Protein AF-A0A955R6T4-F1 (afdb_monomer_lite)

Sequence (174 aa):
MALLVSETPWEQDGDERRAIARRLKIGVDGVLDHVLVRKSLDARHRKQRWLAVYRVEVRDEAALLARQLNGVRPWTARDAARYTFDVDEPVRRGPPEQPPIVVGMGPAGMFAALWLAESGAEPVVLERGGPVDERVTAVNGWWRRQAPLDPEHNLVFGEGGAGTFSDGKIYTRR

Foldseek 3Di:
DWKKAWFQFDDVVDDPLVSVCVLLVHDSVQWPDKDFQDWDWDPVDPDITIMTIMTTDGPDVPVSVVVVRPRIDDDDPVNCVVRPDPDDQQADDDDQVDQAEQEAQAPVSVVVCVSCVSNVSNYHYHFQAEAPVVLVVQAVCCVVVNDPRDPRRYCAGYHNGVCSPDPNDDDDDD

Radius of gyration: 23.77 Å; chains: 1; bounding box: 53×52×56 Å

pLDDT: mean 92.57, std 6.19, range [51.31, 98.19]

Secondary structure (DSSP, 8-state):
-EEEEEEEEP-TT--HHHHHHHHHTS-GGGEEEEEEEEEEEE-SSSS-EEEEEEEEEES-HHHHHHTT-TTEEE--HHHHHHH----PPP---S-TT-PPEEE--SHHHHHHHHHHHHTT--PEEE-SS--HHHHHHHHHHHHTTSSPPPSSSSSSSSTTGGGTTS----PPP-

Structure (mmCIF, N/CA/C/O backbone):
data_AF-A0A955R6T4-F1
#
_entry.id   AF-A0A955R6T4-F1
#
loop_
_atom_site.group_PDB
_atom_site.id
_atom_site.type_symbol
_atom_site.label_atom_id
_atom_site.label_alt_id
_atom_site.label_comp_id
_atom_site.label_asym_id
_atom_site.label_entity_id
_atom_site.label_seq_id
_atom_site.pdbx_PDB_ins_code
_atom_site.Cartn_x
_atom_site.Cartn_y
_atom_site.Cartn_z
_atom_site.occupancy
_atom_site.B_iso_or_equiv
_atom_site.auth_seq_id
_atom_site.auth_comp_id
_atom_site.auth_asym_id
_atom_site.auth_atom_id
_atom_site.pdbx_PDB_model_num
ATOM 1 N N . MET A 1 1 ? 18.376 -9.576 -19.168 1.00 81.94 1 MET A N 1
ATOM 2 C CA . MET A 1 1 ? 18.588 -8.744 -17.962 1.00 81.94 1 MET A CA 1
ATOM 3 C C . MET A 1 1 ? 17.618 -7.569 -17.994 1.00 81.94 1 MET A C 1
ATOM 5 O O . MET A 1 1 ? 17.321 -7.044 -19.058 1.00 81.94 1 MET A O 1
ATOM 9 N N . ALA A 1 2 ? 17.092 -7.149 -16.844 1.00 94.19 2 ALA A N 1
ATOM 10 C CA . ALA A 1 2 ? 16.222 -5.974 -16.800 1.00 94.19 2 ALA A CA 1
ATOM 11 C C . ALA A 1 2 ? 17.041 -4.672 -16.762 1.00 94.19 2 ALA A C 1
ATOM 13 O O . ALA A 1 2 ? 18.153 -4.623 -16.228 1.00 94.19 2 ALA A O 1
ATOM 14 N N . LEU A 1 3 ? 16.465 -3.599 -17.294 1.00 96.94 3 LEU A N 1
ATOM 15 C CA . LEU A 1 3 ? 16.985 -2.239 -17.231 1.00 96.94 3 LEU A CA 1
ATOM 16 C C . LEU A 1 3 ? 16.115 -1.393 -16.301 1.00 96.94 3 LEU A C 1
ATOM 18 O O . LEU A 1 3 ? 14.894 -1.539 -16.272 1.00 96.94 3 LEU A O 1
ATOM 22 N N . LEU A 1 4 ? 16.735 -0.465 -15.580 1.00 97.19 4 LEU A N 1
ATOM 23 C CA . LEU A 1 4 ? 16.027 0.654 -14.976 1.00 97.19 4 LEU A CA 1
ATOM 24 C C . LEU A 1 4 ? 15.960 1.787 -16.000 1.00 97.19 4 LEU A C 1
ATOM 26 O O . LEU A 1 4 ? 16.999 2.249 -16.476 1.00 97.19 4 LEU A O 1
ATOM 30 N N . VAL A 1 5 ? 14.747 2.240 -16.311 1.00 97.06 5 VAL A N 1
ATOM 31 C CA . VAL A 1 5 ? 14.481 3.324 -17.266 1.00 97.06 5 VAL A CA 1
ATOM 32 C C . VAL A 1 5 ? 13.761 4.451 -16.536 1.00 97.06 5 VAL A C 1
ATOM 34 O O . VAL A 1 5 ? 12.580 4.339 -16.209 1.00 97.06 5 VAL A O 1
ATOM 37 N N . SER A 1 6 ? 14.474 5.538 -16.249 1.00 95.19 6 SER A N 1
ATOM 38 C CA . SER A 1 6 ? 13.940 6.719 -15.569 1.00 95.19 6 SER A CA 1
ATOM 39 C C . SER A 1 6 ? 13.604 7.857 -16.536 1.00 95.19 6 SER A C 1
ATOM 41 O O . SER A 1 6 ? 13.875 7.803 -17.737 1.00 95.19 6 SER A O 1
ATOM 43 N N . GLU A 1 7 ? 12.986 8.910 -15.990 1.00 90.62 7 GLU A N 1
ATOM 44 C CA . GLU A 1 7 ? 12.604 10.122 -16.727 1.00 90.62 7 GLU A CA 1
ATOM 45 C C . GLU A 1 7 ? 11.681 9.845 -17.923 1.00 90.62 7 GLU A C 1
ATOM 47 O O . GLU A 1 7 ? 11.664 10.598 -18.901 1.00 90.62 7 GLU A O 1
ATOM 52 N N . THR A 1 8 ? 10.908 8.762 -17.862 1.00 93.94 8 THR A N 1
ATOM 53 C CA . THR A 1 8 ? 9.890 8.479 -18.871 1.00 93.94 8 THR A CA 1
ATOM 54 C C . THR A 1 8 ? 8.685 9.368 -18.571 1.00 93.94 8 THR A C 1
ATOM 56 O O . THR A 1 8 ? 8.203 9.337 -17.439 1.00 93.94 8 THR A O 1
ATOM 59 N N . PRO A 1 9 ? 8.198 10.192 -19.515 1.00 92.12 9 PRO A N 1
ATOM 60 C CA . PRO A 1 9 ? 6.976 10.958 -19.300 1.00 92.12 9 PRO A CA 1
ATOM 61 C C . PRO A 1 9 ? 5.818 10.026 -18.941 1.00 92.12 9 PRO A C 1
ATOM 63 O O . PRO A 1 9 ? 5.598 9.027 -19.625 1.00 92.12 9 PRO A O 1
ATOM 66 N N . TRP A 1 10 ? 5.111 10.347 -17.861 1.00 92.50 10 TRP A N 1
ATOM 67 C CA . TRP A 1 10 ? 3.902 9.638 -17.463 1.00 92.50 10 TRP A CA 1
ATOM 68 C C . TRP A 1 10 ? 2.679 10.366 -18.015 1.00 92.50 10 TRP A C 1
ATOM 70 O O . TRP A 1 10 ? 2.494 11.559 -17.759 1.00 92.50 10 TRP A O 1
ATOM 80 N N . GLU A 1 11 ? 1.840 9.633 -18.736 1.00 85.69 11 GLU A N 1
ATOM 81 C CA . GLU A 1 11 ? 0.552 10.088 -19.252 1.00 85.69 11 GLU A CA 1
ATOM 82 C C . GLU A 1 11 ? -0.529 9.226 -18.599 1.00 85.69 11 GLU A C 1
ATOM 84 O O . GLU A 1 11 ? -0.419 8.002 -18.576 1.00 85.69 11 GLU A O 1
ATOM 89 N N . GLN A 1 12 ? -1.542 9.862 -18.008 1.00 78.38 12 GLN A N 1
ATOM 90 C CA . GLN A 1 12 ? -2.675 9.136 -17.441 1.00 78.38 12 GLN A CA 1
ATOM 91 C C . GLN A 1 12 ? -3.414 8.414 -18.573 1.00 78.38 12 GLN A C 1
ATOM 93 O O . GLN A 1 12 ? -3.674 9.025 -19.607 1.00 78.38 12 GLN A O 1
ATOM 98 N N . ASP A 1 13 ? -3.674 7.118 -18.387 1.00 80.38 13 ASP A N 1
ATOM 99 C CA . ASP A 1 13 ? -4.295 6.221 -19.375 1.00 80.38 13 ASP A CA 1
ATOM 100 C C . ASP A 1 13 ? -3.507 6.083 -20.696 1.00 80.38 13 ASP A C 1
ATOM 102 O O . ASP A 1 13 ? -4.040 5.672 -21.728 1.00 80.38 13 ASP A O 1
ATOM 106 N N . GLY A 1 14 ? -2.216 6.433 -20.672 1.00 81.44 14 GLY A N 1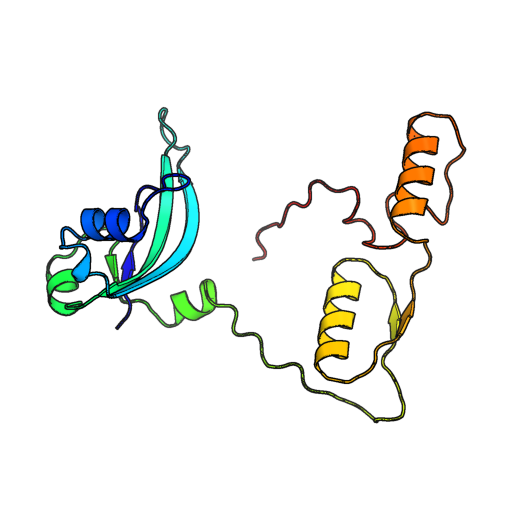
ATOM 107 C CA . GLY A 1 14 ? -1.315 6.317 -21.812 1.00 81.44 14 GLY A CA 1
ATOM 108 C C . GLY A 1 14 ? -0.752 4.906 -22.007 1.00 81.44 14 GLY A C 1
ATOM 109 O O . GLY A 1 14 ? -0.651 4.107 -21.082 1.00 81.44 14 GLY A O 1
ATOM 110 N N . ASP A 1 15 ? -0.311 4.619 -23.231 1.00 92.31 15 ASP A N 1
ATOM 111 C CA . ASP A 1 15 ? 0.412 3.389 -23.577 1.00 92.31 15 ASP A CA 1
ATOM 112 C C . ASP A 1 15 ? 1.852 3.452 -23.023 1.00 92.31 15 ASP A C 1
ATOM 114 O O . ASP A 1 15 ? 2.761 4.026 -23.643 1.00 92.31 15 ASP A O 1
ATOM 118 N N . GLU A 1 16 ? 2.048 2.885 -21.828 1.00 94.31 16 GLU A N 1
ATOM 119 C CA . GLU A 1 16 ? 3.332 2.841 -21.116 1.00 94.31 16 GLU A CA 1
ATOM 120 C C . GLU A 1 16 ? 4.433 2.192 -21.961 1.00 94.31 16 GLU A C 1
ATOM 122 O O . GLU A 1 16 ? 5.535 2.740 -22.086 1.00 94.31 16 GLU A O 1
ATOM 127 N N . ARG A 1 17 ? 4.122 1.070 -22.623 1.00 95.44 17 ARG A N 1
ATOM 128 C CA . ARG A 1 17 ? 5.067 0.342 -23.479 1.00 95.44 17 ARG A CA 1
ATOM 129 C C . ARG A 1 17 ? 5.572 1.235 -24.609 1.00 95.44 17 ARG A C 1
ATOM 131 O O . ARG A 1 17 ? 6.775 1.279 -24.881 1.00 95.44 17 ARG A O 1
ATOM 138 N N . ARG A 1 18 ? 4.687 2.016 -25.232 1.00 95.62 18 ARG A N 1
ATOM 139 C CA . ARG A 1 18 ? 5.064 2.990 -26.269 1.00 95.62 18 ARG A CA 1
ATOM 140 C C . ARG A 1 18 ? 5.857 4.168 -25.709 1.00 95.62 18 ARG A C 1
ATOM 142 O O . ARG A 1 18 ? 6.799 4.621 -26.364 1.00 95.62 18 ARG A O 1
ATOM 149 N N . ALA A 1 19 ? 5.527 4.666 -24.518 1.00 95.56 19 ALA A N 1
ATOM 150 C CA . ALA A 1 19 ? 6.303 5.720 -23.861 1.00 95.56 19 ALA A CA 1
ATOM 151 C C . ALA A 1 19 ? 7.744 5.264 -23.565 1.00 95.56 19 ALA A C 1
ATOM 153 O O . ALA A 1 19 ? 8.696 5.993 -23.871 1.00 95.56 19 ALA A O 1
ATOM 154 N N . ILE A 1 20 ? 7.908 4.035 -23.070 1.00 96.62 20 ILE A N 1
ATOM 155 C CA . ILE A 1 20 ? 9.206 3.390 -22.840 1.00 96.62 20 ILE A CA 1
ATOM 156 C C . ILE A 1 20 ? 9.958 3.200 -24.162 1.00 96.62 20 ILE A C 1
ATOM 158 O O . ILE A 1 20 ? 11.119 3.595 -24.267 1.00 96.62 20 ILE A O 1
ATOM 162 N N . ALA A 1 21 ? 9.306 2.669 -25.200 1.00 96.25 21 ALA A N 1
ATOM 163 C CA . ALA A 1 21 ? 9.927 2.461 -26.510 1.00 96.25 21 ALA A CA 1
ATOM 164 C C . ALA A 1 21 ? 10.443 3.778 -27.118 1.00 96.25 21 ALA A C 1
ATOM 166 O O . ALA A 1 21 ? 11.586 3.847 -27.577 1.00 96.25 21 ALA A O 1
ATOM 167 N N . ARG A 1 22 ? 9.657 4.864 -27.027 1.00 95.31 22 ARG A N 1
ATOM 168 C CA . ARG A 1 22 ? 10.098 6.217 -27.414 1.00 95.31 22 ARG A CA 1
ATOM 169 C C . ARG A 1 22 ? 11.301 6.678 -26.594 1.00 95.31 22 ARG A C 1
ATOM 171 O O . ARG A 1 22 ? 12.246 7.230 -27.158 1.00 95.31 22 ARG A O 1
ATOM 178 N N . ARG A 1 23 ? 11.295 6.435 -25.279 1.00 95.12 23 ARG A N 1
ATOM 179 C CA . ARG A 1 23 ? 12.392 6.814 -24.374 1.00 95.12 23 ARG A CA 1
ATOM 180 C C . ARG A 1 23 ? 13.694 6.073 -24.680 1.00 95.12 23 ARG A C 1
ATOM 182 O O . ARG A 1 23 ? 14.769 6.674 -24.608 1.00 95.12 23 ARG A O 1
ATOM 189 N N . LEU A 1 24 ? 13.587 4.796 -25.031 1.00 95.94 24 LEU A N 1
ATOM 190 C CA . LEU A 1 24 ? 14.697 3.929 -25.423 1.00 95.94 24 LEU A CA 1
ATOM 191 C C . LEU A 1 24 ? 15.066 4.074 -26.907 1.00 95.94 24 LEU A C 1
ATOM 193 O O . LEU A 1 24 ? 16.105 3.567 -27.332 1.00 95.94 24 LEU A O 1
ATOM 197 N N . LYS A 1 25 ? 14.259 4.804 -27.690 1.00 95.31 25 LYS A N 1
ATOM 198 C CA . LYS A 1 25 ? 14.405 4.974 -29.142 1.00 95.31 25 LYS A CA 1
ATOM 199 C C . LYS A 1 25 ? 14.522 3.613 -29.847 1.00 95.31 25 LYS A C 1
ATOM 201 O O . LYS A 1 25 ? 15.495 3.375 -30.564 1.00 95.31 25 LYS A O 1
ATOM 206 N N . ILE A 1 26 ? 13.568 2.726 -29.571 1.00 95.69 26 ILE A N 1
ATOM 207 C CA . ILE A 1 26 ? 13.416 1.390 -30.170 1.00 95.69 26 ILE A CA 1
ATOM 208 C C . ILE A 1 26 ? 11.972 1.195 -30.649 1.00 95.69 26 ILE A C 1
ATOM 210 O O . ILE A 1 26 ? 11.090 1.983 -30.307 1.00 95.69 26 ILE A O 1
ATOM 214 N N . GLY A 1 27 ? 11.726 0.140 -31.428 1.00 96.06 27 GLY A N 1
ATOM 215 C CA . GLY A 1 27 ? 10.366 -0.303 -31.738 1.00 96.06 27 GLY A CA 1
ATOM 216 C C . GLY A 1 27 ? 9.642 -0.829 -30.494 1.00 96.06 27 GLY A C 1
ATOM 217 O O . GLY A 1 27 ? 10.279 -1.319 -29.562 1.00 96.06 27 GLY A O 1
ATOM 218 N N . VAL A 1 28 ? 8.309 -0.747 -30.487 1.00 95.69 28 VAL A N 1
ATOM 219 C CA . VAL A 1 28 ? 7.467 -1.207 -29.363 1.00 95.69 28 VAL A CA 1
ATOM 220 C C . VAL A 1 28 ? 7.698 -2.695 -29.063 1.00 95.69 28 VAL A C 1
ATOM 222 O O . VAL A 1 28 ? 7.813 -3.063 -27.898 1.00 95.69 28 VAL A O 1
ATOM 225 N N . ASP A 1 29 ? 7.911 -3.517 -30.096 1.00 95.62 29 ASP A N 1
ATOM 226 C CA . ASP A 1 29 ? 8.213 -4.959 -29.990 1.00 95.62 29 ASP A CA 1
ATOM 227 C C . ASP A 1 29 ? 9.601 -5.273 -29.398 1.00 95.62 29 ASP A C 1
ATOM 229 O O . ASP A 1 29 ? 9.953 -6.432 -29.145 1.00 95.62 29 ASP A O 1
ATOM 233 N N . GLY A 1 30 ? 10.427 -4.237 -29.221 1.00 95.06 30 GLY A N 1
ATOM 234 C CA . GLY A 1 30 ? 11.704 -4.312 -28.522 1.00 95.06 30 GLY A CA 1
ATOM 235 C C . GLY A 1 30 ? 11.559 -4.254 -27.001 1.00 95.06 30 GLY A C 1
ATOM 236 O O . GLY A 1 30 ? 12.488 -4.666 -26.306 1.00 95.06 30 GLY A O 1
ATOM 237 N N . VAL A 1 31 ? 10.417 -3.776 -26.492 1.00 97.12 31 VAL A N 1
ATOM 238 C CA . VAL A 1 31 ? 10.042 -3.846 -25.075 1.00 97.12 31 VAL A CA 1
ATOM 239 C C . VAL A 1 31 ? 9.304 -5.161 -24.867 1.00 97.12 31 VAL A C 1
ATOM 241 O O . VAL A 1 31 ? 8.218 -5.345 -25.411 1.00 97.12 31 VAL A O 1
ATOM 244 N N . LEU A 1 32 ? 9.899 -6.083 -24.118 1.00 96.81 32 LEU A N 1
ATOM 245 C CA . LEU A 1 32 ? 9.332 -7.407 -23.859 1.00 96.81 32 LEU A CA 1
ATOM 246 C C . LEU A 1 32 ? 8.350 -7.342 -22.687 1.00 96.81 32 LEU A C 1
ATOM 248 O O . LEU A 1 32 ? 7.184 -7.713 -22.841 1.00 96.81 32 LEU A O 1
ATOM 252 N N . ASP A 1 33 ? 8.802 -6.767 -21.573 1.00 96.12 33 ASP A N 1
ATOM 253 C CA . ASP A 1 33 ? 8.028 -6.588 -20.347 1.00 96.12 33 ASP A CA 1
ATOM 254 C C . ASP A 1 33 ? 8.384 -5.268 -19.644 1.00 96.12 33 ASP A C 1
ATOM 256 O O . ASP A 1 33 ? 9.450 -4.687 -19.884 1.00 96.12 33 ASP A O 1
ATOM 260 N N . HIS A 1 34 ? 7.482 -4.764 -18.804 1.00 95.50 34 HIS A N 1
ATOM 261 C CA . HIS A 1 34 ? 7.726 -3.574 -17.996 1.00 95.50 34 HIS A CA 1
ATOM 262 C C . HIS A 1 34 ? 6.897 -3.563 -16.713 1.00 95.50 34 HIS A C 1
ATOM 264 O O . HIS A 1 34 ? 5.750 -3.993 -16.688 1.00 95.50 34 HIS A O 1
ATOM 270 N N . VAL A 1 35 ? 7.475 -2.983 -15.663 1.00 94.19 35 VAL A N 1
ATOM 271 C CA . VAL A 1 35 ? 6.810 -2.731 -14.383 1.00 94.19 35 VAL A CA 1
ATOM 272 C C . VAL A 1 35 ? 7.069 -1.286 -13.978 1.00 94.19 35 VAL A C 1
ATOM 274 O O . VAL A 1 35 ? 8.224 -0.851 -13.911 1.00 94.19 35 VAL A O 1
ATOM 277 N N . LEU A 1 36 ? 6.005 -0.531 -13.698 1.00 94.44 36 LEU A N 1
ATOM 278 C CA . LEU A 1 36 ? 6.103 0.798 -13.099 1.00 94.44 36 LEU A CA 1
ATOM 279 C C . LEU A 1 36 ? 6.620 0.670 -11.663 1.00 94.44 36 LEU A C 1
ATOM 281 O O . LEU A 1 36 ? 5.933 0.132 -10.802 1.00 94.44 36 LEU A O 1
ATOM 285 N N . VAL A 1 37 ? 7.808 1.210 -11.382 1.00 93.19 37 VAL A N 1
ATOM 286 C CA . VAL A 1 37 ? 8.397 1.145 -10.030 1.00 93.19 37 VAL A CA 1
ATOM 287 C C . VAL A 1 37 ? 8.186 2.428 -9.239 1.00 93.19 37 VAL A C 1
ATOM 289 O O . VAL A 1 37 ? 8.150 2.423 -8.010 1.00 93.19 37 VAL A O 1
ATOM 292 N N . ARG A 1 38 ? 8.070 3.566 -9.930 1.00 92.44 38 ARG A N 1
ATOM 293 C CA . ARG A 1 38 ? 7.842 4.858 -9.283 1.00 92.44 38 ARG A CA 1
ATOM 294 C C . ARG A 1 38 ? 7.198 5.836 -10.244 1.00 92.44 38 ARG A C 1
ATOM 296 O O . ARG A 1 38 ? 7.708 6.050 -11.337 1.00 92.44 38 ARG A O 1
ATOM 303 N N . LYS A 1 39 ? 6.167 6.528 -9.766 1.00 93.19 39 LYS A N 1
ATOM 304 C CA . LYS A 1 39 ? 5.611 7.734 -10.383 1.00 93.19 39 LYS A CA 1
ATOM 305 C C . LYS A 1 39 ? 5.916 8.938 -9.497 1.00 93.19 39 LYS A C 1
ATOM 307 O O . LYS A 1 39 ? 5.769 8.868 -8.278 1.00 93.19 39 LYS A O 1
ATOM 312 N N . SER A 1 40 ? 6.359 10.040 -10.087 1.00 92.69 40 SER A N 1
ATOM 313 C CA . SER A 1 40 ? 6.690 11.262 -9.348 1.00 92.69 40 SER A CA 1
ATOM 314 C C . SER A 1 40 ? 6.403 12.514 -10.162 1.00 92.69 40 SER A C 1
ATOM 316 O O . SER A 1 40 ? 6.564 12.514 -11.379 1.00 92.69 40 SER A O 1
ATOM 318 N N . LEU A 1 41 ? 6.018 13.586 -9.476 1.00 92.75 41 LEU A N 1
ATOM 319 C CA . LEU A 1 41 ? 5.860 14.909 -10.061 1.00 92.75 41 LEU A CA 1
ATOM 320 C C . LEU A 1 41 ? 7.185 15.670 -9.972 1.00 92.75 41 LEU A C 1
ATOM 322 O O . LEU A 1 41 ? 7.682 15.929 -8.876 1.00 92.75 41 LEU A O 1
ATOM 326 N N . ASP A 1 42 ? 7.743 16.058 -11.114 1.00 91.19 42 ASP A N 1
ATOM 327 C CA . ASP A 1 42 ? 8.801 17.059 -11.160 1.00 91.19 42 ASP A CA 1
ATOM 328 C C . ASP A 1 42 ? 8.174 18.457 -11.167 1.00 91.19 42 ASP A C 1
ATOM 330 O O . ASP A 1 42 ? 7.654 18.926 -12.185 1.00 91.19 42 ASP A O 1
ATOM 334 N N . ALA A 1 43 ? 8.207 19.099 -9.999 1.00 92.81 43 ALA A N 1
ATOM 335 C CA . ALA A 1 43 ? 7.655 20.430 -9.762 1.00 92.81 43 ALA A CA 1
ATOM 336 C C . ALA A 1 43 ? 8.723 21.542 -9.747 1.00 92.81 43 ALA A C 1
ATOM 338 O O . ALA A 1 43 ? 8.425 22.670 -9.360 1.00 92.81 43 ALA A O 1
ATOM 339 N N . ARG A 1 44 ? 9.968 21.258 -10.164 1.00 89.50 44 ARG A N 1
ATOM 340 C CA . ARG A 1 44 ? 11.068 22.249 -10.165 1.00 89.50 44 ARG A CA 1
ATOM 341 C C . ARG A 1 44 ? 10.917 23.327 -11.241 1.00 89.50 44 ARG A C 1
ATOM 343 O O . ARG A 1 44 ? 11.549 24.375 -11.159 1.00 89.50 44 ARG A O 1
ATOM 350 N N . HIS A 1 45 ? 10.105 23.067 -12.262 1.00 86.88 45 HIS A N 1
ATOM 351 C CA . HIS A 1 45 ? 9.891 23.962 -13.393 1.00 86.88 45 HIS A CA 1
ATOM 352 C C . HIS A 1 45 ? 8.446 24.454 -13.456 1.00 86.88 45 HIS A C 1
ATOM 354 O O . HIS A 1 45 ? 7.522 23.778 -13.008 1.00 86.88 45 HIS A O 1
ATOM 360 N N . ARG A 1 46 ? 8.242 25.610 -14.107 1.00 85.94 46 ARG A N 1
ATOM 361 C CA . ARG A 1 46 ? 6.914 26.219 -14.302 1.00 85.94 46 ARG A CA 1
ATOM 362 C C . ARG A 1 46 ? 5.910 25.262 -14.950 1.00 85.94 46 ARG A C 1
ATOM 364 O O . ARG A 1 46 ? 4.739 25.270 -14.593 1.00 85.94 46 ARG A O 1
ATOM 371 N N . LYS A 1 47 ? 6.371 24.439 -15.897 1.00 89.25 47 LYS A N 1
ATOM 372 C CA . LYS A 1 47 ? 5.587 23.325 -16.432 1.00 89.25 47 LYS A CA 1
ATOM 373 C C . LYS A 1 47 ? 5.926 22.074 -15.633 1.00 89.25 47 LYS A C 1
ATOM 375 O O . LYS A 1 47 ? 6.995 21.495 -15.824 1.00 89.25 47 LYS A O 1
ATOM 380 N N . GLN A 1 48 ? 5.010 21.680 -14.759 1.00 90.94 48 GLN A N 1
ATOM 381 C CA . GLN A 1 48 ? 5.134 20.450 -13.991 1.00 90.94 48 GLN A CA 1
ATOM 382 C C . GLN A 1 48 ? 5.054 19.240 -14.924 1.00 90.94 48 GLN A C 1
ATOM 384 O O . GLN A 1 48 ? 4.307 19.245 -15.909 1.00 90.94 48 GLN A O 1
ATOM 389 N N . ARG A 1 49 ? 5.850 18.211 -14.636 1.00 90.56 49 ARG A N 1
ATOM 390 C CA . ARG A 1 49 ? 5.914 16.997 -15.457 1.00 90.56 49 ARG A CA 1
ATOM 391 C C . ARG A 1 49 ? 5.791 15.776 -14.570 1.00 90.56 49 ARG A C 1
ATOM 393 O O . ARG A 1 49 ? 6.556 15.622 -13.625 1.00 90.56 49 ARG A O 1
ATOM 400 N N . TRP A 1 50 ? 4.870 14.885 -14.908 1.00 93.56 50 TRP A N 1
ATOM 401 C CA . TRP A 1 50 ? 4.851 13.559 -14.314 1.00 93.56 50 TRP A CA 1
ATOM 402 C C . TRP A 1 50 ? 5.913 12.697 -14.987 1.00 93.56 50 TRP A C 1
ATOM 404 O O . TRP A 1 50 ? 5.985 12.609 -16.215 1.00 93.56 50 TRP A O 1
ATOM 414 N N . LEU A 1 51 ? 6.766 12.098 -14.166 1.00 94.00 51 LEU A N 1
ATOM 415 C CA . LEU A 1 51 ? 7.828 11.202 -14.586 1.00 94.00 51 LEU A CA 1
ATOM 416 C C . LEU A 1 51 ? 7.617 9.841 -13.943 1.00 94.00 51 LEU A C 1
ATOM 418 O O . LEU A 1 51 ? 7.258 9.737 -12.767 1.00 94.00 51 LEU A O 1
ATOM 422 N N . ALA A 1 52 ? 7.899 8.813 -14.724 1.00 95.56 52 ALA A N 1
ATOM 423 C CA . ALA A 1 52 ? 7.885 7.432 -14.314 1.00 95.56 52 ALA A CA 1
ATOM 424 C C . ALA A 1 52 ? 9.282 6.819 -14.411 1.00 95.56 52 ALA A C 1
ATOM 426 O O . ALA A 1 52 ? 10.104 7.172 -15.268 1.00 95.56 52 ALA A O 1
ATOM 427 N N . VAL A 1 53 ? 9.528 5.894 -13.494 1.00 95.62 53 VAL A N 1
ATOM 428 C CA . VAL A 1 53 ? 10.656 4.974 -13.512 1.00 95.62 53 VAL A CA 1
ATOM 429 C C . VAL A 1 53 ? 10.084 3.580 -13.711 1.00 95.62 53 VAL A C 1
ATOM 431 O O . VAL A 1 53 ? 9.147 3.199 -13.007 1.00 95.62 53 VAL A O 1
ATOM 434 N N . TYR A 1 54 ? 10.668 2.833 -14.641 1.00 96.25 54 TYR A N 1
ATOM 435 C CA . TYR A 1 54 ? 10.266 1.473 -14.975 1.00 96.25 54 TYR A CA 1
ATOM 436 C C . TYR A 1 54 ? 11.420 0.490 -14.781 1.00 96.25 54 TYR A C 1
ATOM 438 O O . TYR A 1 54 ? 12.576 0.824 -15.061 1.00 96.25 54 TYR A O 1
ATOM 446 N N . ARG A 1 55 ? 11.093 -0.734 -14.359 1.00 96.56 55 ARG A N 1
ATOM 447 C CA . ARG A 1 55 ? 11.895 -1.931 -14.645 1.00 96.56 55 ARG A CA 1
ATOM 448 C C . ARG A 1 55 ? 11.448 -2.429 -16.014 1.00 96.56 55 ARG A C 1
ATOM 450 O O . ARG A 1 55 ? 10.257 -2.644 -16.199 1.00 96.56 55 ARG A O 1
ATOM 457 N N . VAL A 1 56 ? 12.362 -2.579 -16.962 1.00 97.25 56 VAL A N 1
ATOM 458 C CA . VAL A 1 56 ? 12.029 -2.915 -18.353 1.00 97.25 56 VAL A CA 1
ATOM 459 C C . VAL A 1 56 ? 12.868 -4.092 -18.817 1.00 97.25 56 VAL A C 1
ATOM 461 O O . VAL A 1 56 ? 14.092 -4.067 -18.693 1.00 97.25 56 VAL A O 1
ATOM 464 N N . GLU A 1 57 ? 12.223 -5.096 -19.389 1.00 97.25 57 GLU A N 1
ATOM 465 C CA . GLU A 1 57 ? 12.887 -6.175 -20.113 1.00 97.25 57 GLU A CA 1
ATOM 466 C C . GLU A 1 57 ? 12.844 -5.870 -21.608 1.00 97.25 57 GLU A C 1
ATOM 468 O O . GLU A 1 57 ? 11.811 -5.481 -22.159 1.00 97.25 57 GLU A O 1
ATOM 473 N N . VAL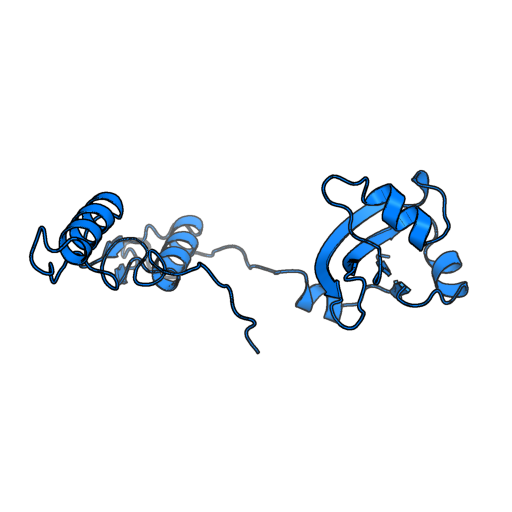 A 1 58 ? 13.987 -6.004 -22.272 1.00 96.56 58 VAL A N 1
ATOM 474 C CA . VAL A 1 58 ? 14.180 -5.604 -23.668 1.00 96.56 58 VAL A CA 1
ATOM 475 C C . VAL A 1 58 ? 14.840 -6.725 -24.454 1.00 96.56 58 VAL A C 1
ATOM 477 O O . VAL A 1 58 ? 15.528 -7.568 -23.886 1.00 96.56 58 VAL A O 1
ATOM 480 N N . ARG A 1 59 ? 14.657 -6.714 -25.776 1.00 93.81 59 ARG A N 1
ATOM 481 C CA . ARG A 1 59 ? 15.235 -7.736 -26.660 1.00 93.81 59 ARG A CA 1
ATOM 482 C C . ARG A 1 59 ? 16.764 -7.680 -26.745 1.00 93.81 59 ARG A C 1
ATOM 484 O O . ARG A 1 59 ? 17.393 -8.727 -26.808 1.00 93.81 59 ARG A O 1
ATOM 491 N N . ASP A 1 60 ? 17.342 -6.479 -26.765 1.00 92.81 60 ASP A N 1
ATOM 492 C CA . ASP A 1 60 ? 18.791 -6.266 -26.880 1.00 92.81 60 ASP A CA 1
ATOM 493 C C . ASP A 1 60 ? 19.261 -5.194 -25.886 1.00 92.81 60 ASP A C 1
ATOM 495 O O . ASP A 1 60 ? 19.336 -3.996 -26.174 1.00 92.81 60 ASP A O 1
ATOM 499 N N . GLU A 1 61 ? 19.527 -5.635 -24.660 1.00 94.00 61 GLU A N 1
ATOM 500 C CA . GLU A 1 61 ? 20.021 -4.775 -23.584 1.00 94.00 61 GLU A CA 1
ATOM 501 C C . GLU A 1 61 ? 21.440 -4.259 -23.835 1.00 94.00 61 GLU A C 1
ATOM 503 O O . GLU A 1 61 ? 21.740 -3.116 -23.492 1.00 94.00 61 GLU A O 1
ATOM 508 N N . ALA A 1 62 ? 22.307 -5.069 -24.451 1.00 93.94 62 ALA A N 1
ATOM 509 C CA . ALA A 1 62 ? 23.710 -4.733 -24.659 1.00 93.94 62 ALA A CA 1
ATOM 510 C C . ALA A 1 62 ? 23.838 -3.548 -25.622 1.00 93.94 62 ALA A C 1
ATOM 512 O O . ALA A 1 62 ? 24.545 -2.580 -25.321 1.00 93.94 62 ALA A O 1
ATOM 513 N N . ALA A 1 63 ? 23.076 -3.564 -26.721 1.00 93.81 63 ALA A N 1
ATOM 514 C CA . ALA A 1 63 ? 23.011 -2.442 -27.649 1.00 93.81 63 ALA A CA 1
ATOM 515 C C . ALA A 1 63 ? 22.462 -1.168 -26.986 1.00 93.81 63 ALA A C 1
ATOM 517 O O . ALA A 1 63 ? 22.944 -0.069 -27.263 1.00 93.81 63 ALA A O 1
ATOM 518 N N . LEU A 1 64 ? 21.476 -1.279 -26.087 1.00 94.25 64 LEU A N 1
ATOM 519 C CA . LEU A 1 64 ? 20.940 -0.118 -25.368 1.00 94.25 64 LEU A CA 1
ATOM 520 C C . LEU A 1 64 ? 21.926 0.467 -24.358 1.00 94.25 64 LEU A C 1
ATOM 522 O O . LEU A 1 64 ? 22.049 1.691 -24.269 1.00 94.25 64 LEU A O 1
ATOM 526 N N . LEU A 1 65 ? 22.646 -0.382 -23.629 1.00 94.88 65 LEU A N 1
ATOM 527 C CA . LEU A 1 65 ? 23.657 0.045 -22.663 1.00 94.88 65 LEU A CA 1
ATOM 528 C C . LEU A 1 65 ? 24.857 0.705 -23.352 1.00 94.88 65 LEU A C 1
ATOM 530 O O . LEU A 1 65 ? 25.341 1.732 -22.873 1.00 94.88 65 LEU A O 1
ATOM 534 N N . ALA A 1 66 ? 25.274 0.197 -24.516 1.00 95.31 66 ALA A N 1
ATOM 535 C CA . ALA A 1 66 ? 26.343 0.792 -25.321 1.00 95.31 66 ALA A CA 1
ATOM 536 C C . ALA A 1 66 ? 26.028 2.231 -25.777 1.00 95.31 66 ALA A C 1
ATOM 538 O O . ALA A 1 66 ? 26.938 3.029 -25.987 1.00 95.31 66 ALA A O 1
ATOM 539 N N . ARG A 1 67 ? 24.742 2.594 -25.887 1.00 94.88 67 ARG A N 1
ATOM 540 C CA . ARG A 1 67 ? 24.301 3.948 -26.269 1.00 94.88 67 ARG A CA 1
ATOM 541 C C . ARG A 1 67 ? 24.387 4.969 -25.135 1.00 94.88 67 ARG A C 1
ATOM 543 O O . ARG A 1 67 ? 24.178 6.149 -25.404 1.00 94.88 67 ARG A O 1
ATOM 550 N N . GLN A 1 68 ? 24.621 4.528 -23.894 1.00 93.00 68 GLN A N 1
ATOM 551 C CA . GLN A 1 68 ? 24.757 5.390 -22.711 1.00 93.00 68 GLN A CA 1
ATOM 552 C C . GLN A 1 68 ? 23.631 6.433 -22.584 1.00 93.00 68 GLN A C 1
ATOM 554 O O . GLN A 1 68 ? 23.858 7.605 -22.280 1.00 93.00 68 GLN A O 1
ATOM 559 N N . LEU A 1 69 ? 22.388 6.017 -22.852 1.00 94.25 69 LEU A N 1
ATOM 560 C CA . LEU A 1 69 ? 21.231 6.898 -22.718 1.00 94.25 69 LEU A CA 1
ATOM 561 C C . LEU A 1 69 ? 21.108 7.350 -21.254 1.00 94.25 69 LEU A C 1
ATOM 563 O O . LEU A 1 69 ? 21.055 6.517 -20.352 1.00 94.25 69 LEU A O 1
ATOM 567 N N . ASN A 1 70 ? 21.006 8.663 -21.015 1.00 93.81 70 ASN A N 1
ATOM 568 C CA . ASN A 1 70 ? 20.746 9.193 -19.671 1.00 93.81 70 ASN A CA 1
ATOM 569 C C . ASN A 1 70 ? 19.522 8.486 -19.060 1.00 93.81 70 ASN A C 1
ATOM 571 O O . ASN A 1 70 ? 18.575 8.185 -19.788 1.00 93.81 70 ASN A O 1
ATOM 575 N N . GLY A 1 71 ? 19.538 8.205 -17.757 1.00 93.00 71 GLY A N 1
ATOM 576 C CA . GLY A 1 71 ? 18.437 7.556 -17.040 1.00 93.00 71 GLY A CA 1
ATOM 577 C C . GLY A 1 71 ? 18.213 6.077 -17.373 1.00 93.00 71 GLY A C 1
ATOM 578 O O . GLY A 1 71 ? 17.263 5.490 -16.863 1.00 93.00 71 GLY A O 1
ATOM 579 N N . VAL A 1 72 ? 19.064 5.467 -18.205 1.00 96.75 72 VAL A N 1
ATOM 580 C CA . VAL A 1 72 ? 19.000 4.042 -18.549 1.00 96.75 72 VAL A CA 1
ATOM 581 C C . VAL A 1 72 ? 20.240 3.348 -18.012 1.00 96.75 72 VAL A C 1
ATOM 583 O O . VAL A 1 72 ? 21.364 3.717 -18.344 1.00 96.75 72 VAL A O 1
ATOM 586 N N . ARG A 1 73 ? 20.044 2.336 -17.171 1.00 96.44 73 ARG A N 1
ATOM 587 C CA . ARG A 1 73 ? 21.140 1.532 -16.615 1.00 96.44 73 ARG A CA 1
ATOM 588 C C . ARG A 1 73 ? 20.671 0.114 -16.291 1.00 96.44 73 ARG A C 1
ATOM 590 O O . ARG A 1 73 ? 19.460 -0.102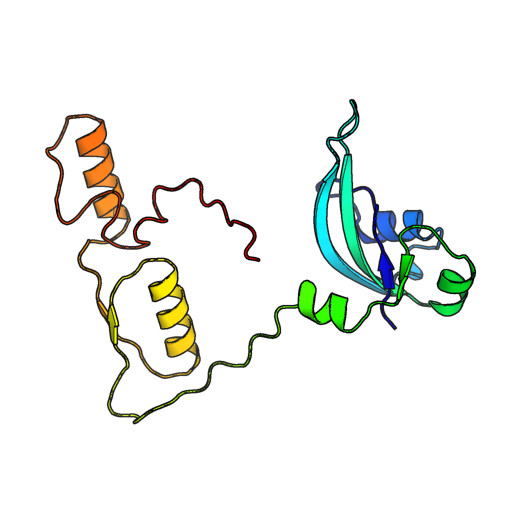 -16.226 1.00 96.44 73 ARG A O 1
ATOM 597 N N . PRO A 1 74 ? 21.581 -0.840 -16.035 1.00 97.06 74 PRO A N 1
ATOM 598 C CA . PRO A 1 74 ? 21.186 -2.163 -15.571 1.00 97.06 74 PRO A CA 1
ATOM 599 C C . PRO A 1 74 ? 20.353 -2.081 -14.289 1.00 97.06 74 PRO A C 1
ATOM 601 O O . PRO A 1 74 ? 20.613 -1.238 -13.418 1.00 97.06 74 PRO A O 1
ATOM 604 N N . TRP A 1 75 ? 19.354 -2.953 -14.183 1.00 95.94 75 TRP A N 1
ATOM 605 C CA . TRP A 1 75 ? 18.639 -3.203 -12.937 1.00 95.94 75 TRP A CA 1
ATOM 606 C C . TRP A 1 75 ? 19.555 -3.942 -11.960 1.00 95.94 75 TRP A C 1
ATOM 608 O O . TRP A 1 75 ? 20.161 -4.951 -12.318 1.00 95.94 75 TRP A O 1
ATOM 618 N N . THR A 1 76 ? 19.674 -3.441 -10.731 1.00 94.81 76 THR A N 1
ATOM 619 C CA . THR A 1 76 ? 20.593 -3.993 -9.725 1.00 94.81 76 THR A CA 1
ATOM 620 C C . THR A 1 76 ? 19.848 -4.666 -8.576 1.00 94.81 76 THR A C 1
ATOM 622 O O . THR A 1 76 ? 18.667 -4.406 -8.352 1.00 94.81 76 THR A O 1
ATOM 625 N N . ALA A 1 77 ? 20.560 -5.461 -7.772 1.00 91.69 77 ALA A N 1
ATOM 626 C CA . ALA A 1 77 ? 20.021 -6.016 -6.526 1.00 91.69 77 ALA A CA 1
ATOM 627 C C . ALA A 1 77 ? 19.525 -4.920 -5.561 1.00 91.69 77 ALA A C 1
ATOM 629 O O . ALA A 1 77 ? 18.533 -5.104 -4.866 1.00 91.69 77 ALA A O 1
ATOM 630 N N . ARG A 1 78 ? 20.161 -3.737 -5.566 1.00 91.06 78 ARG A N 1
ATOM 631 C CA . ARG A 1 78 ? 19.704 -2.583 -4.778 1.00 91.06 78 ARG A CA 1
ATOM 632 C C . ARG A 1 78 ? 18.362 -2.037 -5.269 1.00 91.06 78 ARG A C 1
ATOM 634 O O . ARG A 1 78 ? 17.591 -1.530 -4.462 1.00 91.06 78 ARG A O 1
ATOM 641 N N . ASP A 1 79 ? 18.102 -2.086 -6.574 1.00 92.50 79 ASP A N 1
ATOM 642 C CA . ASP A 1 79 ? 16.810 -1.669 -7.126 1.00 92.50 79 ASP A CA 1
ATOM 643 C C . ASP A 1 79 ? 15.725 -2.687 -6.811 1.00 92.50 79 ASP A C 1
ATOM 645 O O . ASP A 1 79 ? 14.632 -2.271 -6.442 1.00 92.50 79 ASP A O 1
ATOM 649 N N . ALA A 1 80 ? 16.050 -3.984 -6.892 1.00 89.94 80 ALA A N 1
ATOM 650 C CA . ALA A 1 80 ? 15.173 -5.052 -6.420 1.00 89.94 80 ALA A CA 1
ATOM 651 C C . ALA A 1 80 ? 14.780 -4.786 -4.962 1.00 89.94 80 ALA A C 1
ATOM 653 O O . ALA A 1 80 ? 13.649 -4.402 -4.716 1.00 89.94 80 ALA A O 1
ATOM 654 N N . ALA A 1 81 ? 15.737 -4.739 -4.034 1.00 87.44 81 ALA A N 1
ATOM 655 C CA . ALA A 1 81 ? 15.457 -4.487 -2.615 1.00 87.44 81 ALA A CA 1
ATOM 656 C C . ALA A 1 81 ? 14.708 -3.169 -2.309 1.00 87.44 81 ALA A C 1
ATOM 658 O O . ALA A 1 81 ? 14.145 -3.010 -1.231 1.00 87.44 81 ALA A O 1
ATOM 659 N N . ARG A 1 82 ? 14.745 -2.181 -3.214 1.00 87.12 82 ARG A N 1
ATOM 660 C CA . ARG A 1 82 ? 14.066 -0.890 -3.033 1.00 87.12 82 ARG A CA 1
ATOM 661 C C . ARG A 1 82 ? 12.640 -0.873 -3.574 1.00 87.12 82 ARG A C 1
ATOM 663 O O . ARG A 1 82 ? 11.812 -0.127 -3.054 1.00 87.12 82 ARG A O 1
ATOM 670 N N . TYR A 1 83 ? 12.407 -1.557 -4.686 1.00 85.81 83 TYR A N 1
ATOM 671 C CA . TYR A 1 83 ? 11.177 -1.440 -5.466 1.00 85.81 83 TYR A CA 1
ATOM 672 C C . TYR A 1 83 ? 10.394 -2.751 -5.552 1.00 85.81 83 TYR A C 1
ATOM 674 O O . TYR A 1 83 ? 9.251 -2.726 -6.000 1.00 85.81 83 TYR A O 1
ATOM 682 N N . THR A 1 84 ? 10.981 -3.868 -5.130 1.00 78.31 84 THR A N 1
ATOM 683 C CA . THR A 1 84 ? 10.269 -5.108 -4.835 1.00 78.31 84 THR A CA 1
ATOM 684 C C . THR A 1 84 ? 10.104 -5.234 -3.329 1.00 78.31 84 THR A C 1
ATOM 686 O O . THR A 1 84 ? 10.963 -4.830 -2.545 1.00 78.31 84 THR A O 1
ATOM 689 N N . PHE A 1 85 ? 8.950 -5.754 -2.931 1.00 69.81 85 PHE A N 1
ATOM 690 C CA . PHE A 1 85 ? 8.697 -6.175 -1.566 1.00 69.81 85 PHE A CA 1
ATOM 691 C C . PHE A 1 85 ? 8.765 -7.692 -1.587 1.00 69.81 85 PHE A C 1
ATOM 693 O O . PHE A 1 85 ? 7.800 -8.344 -1.978 1.00 69.81 85 PHE A O 1
ATOM 700 N N . ASP A 1 86 ? 9.922 -8.238 -1.226 1.00 68.50 86 ASP A N 1
ATOM 701 C CA . ASP A 1 86 ? 10.043 -9.669 -0.977 1.00 68.50 86 ASP A CA 1
ATOM 702 C C . ASP A 1 86 ? 9.384 -9.914 0.386 1.00 68.50 86 ASP A C 1
ATOM 704 O O . ASP A 1 86 ? 9.991 -9.734 1.441 1.00 68.50 86 ASP A O 1
ATOM 708 N N . VAL A 1 87 ? 8.080 -10.176 0.361 1.00 71.25 87 VAL A N 1
ATOM 709 C CA . VAL A 1 87 ? 7.328 -10.614 1.536 1.00 71.25 87 VAL A CA 1
ATOM 710 C C . VAL A 1 87 ? 7.463 -12.126 1.617 1.00 71.25 87 VAL A C 1
ATOM 712 O O . VAL A 1 87 ? 7.005 -12.832 0.722 1.00 71.25 87 VAL A O 1
ATOM 715 N N . ASP A 1 88 ? 8.121 -12.607 2.672 1.00 81.44 88 ASP A N 1
ATOM 716 C CA . ASP A 1 88 ? 8.146 -14.034 2.993 1.00 81.44 88 ASP A CA 1
ATOM 717 C C . ASP A 1 88 ? 6.711 -14.564 3.104 1.00 81.44 88 ASP A C 1
ATOM 719 O O . ASP A 1 88 ? 5.821 -13.857 3.575 1.00 81.44 88 ASP A O 1
ATOM 723 N N . GLU A 1 89 ? 6.475 -15.816 2.714 1.00 86.19 89 GLU A N 1
ATOM 724 C CA . GLU A 1 89 ? 5.161 -16.422 2.922 1.00 86.19 89 GLU A CA 1
ATOM 725 C C . GLU A 1 89 ? 4.832 -16.483 4.427 1.00 86.19 89 GLU A C 1
ATOM 727 O O . GLU A 1 89 ? 5.702 -16.820 5.243 1.00 86.19 89 GLU A O 1
ATOM 732 N N . PRO A 1 90 ? 3.589 -16.172 4.834 1.00 90.44 90 PRO A N 1
ATOM 733 C CA . PRO A 1 90 ? 3.191 -16.283 6.228 1.00 90.44 90 PRO A CA 1
ATOM 734 C C . PRO A 1 90 ? 3.319 -17.725 6.743 1.00 90.44 90 PRO A C 1
ATOM 736 O O . PRO A 1 90 ? 2.615 -18.629 6.305 1.00 90.44 90 PRO A O 1
ATOM 739 N N . VAL A 1 91 ? 4.199 -17.948 7.724 1.00 89.31 91 VAL A N 1
ATOM 740 C CA . VAL A 1 91 ? 4.403 -19.267 8.351 1.00 89.31 91 VAL A CA 1
ATOM 741 C C . VAL A 1 91 ? 3.811 -19.291 9.754 1.00 89.31 91 VAL A C 1
ATOM 743 O O . VAL A 1 91 ? 4.165 -18.461 10.598 1.00 89.31 91 VAL A O 1
ATOM 746 N N . ARG A 1 92 ? 2.969 -20.295 10.033 1.00 87.31 92 ARG A N 1
ATOM 747 C CA . ARG A 1 92 ? 2.400 -20.514 11.365 1.00 87.31 92 ARG A CA 1
ATOM 748 C C . ARG A 1 92 ? 3.510 -20.799 12.370 1.00 87.31 92 ARG A C 1
ATOM 750 O O . ARG A 1 92 ? 4.285 -21.741 12.209 1.00 87.31 92 ARG A O 1
ATOM 757 N N . ARG A 1 93 ? 3.562 -20.013 13.444 1.00 84.62 93 ARG A N 1
ATOM 758 C CA . ARG A 1 93 ? 4.465 -20.236 14.580 1.00 84.62 93 ARG A CA 1
ATOM 759 C C . ARG A 1 93 ? 3.646 -20.410 15.852 1.00 84.62 93 ARG A C 1
ATOM 761 O O . ARG A 1 93 ? 2.683 -19.684 16.065 1.00 84.62 93 ARG A O 1
ATOM 768 N N . GLY A 1 94 ? 4.067 -21.338 16.705 1.00 84.12 94 GLY A N 1
ATOM 769 C CA . GLY A 1 94 ? 3.416 -21.616 17.985 1.00 84.12 94 GLY A CA 1
ATOM 770 C C . GLY A 1 94 ? 2.417 -22.785 17.954 1.00 84.12 94 GLY A C 1
ATOM 771 O O . GLY A 1 94 ? 2.135 -23.350 16.892 1.00 84.12 94 GLY A O 1
ATOM 772 N N . PRO A 1 95 ? 1.921 -23.191 19.133 1.00 83.44 95 PRO A N 1
ATOM 773 C CA . PRO A 1 95 ? 1.054 -24.358 19.288 1.00 83.44 95 PRO A CA 1
ATOM 774 C C . PRO A 1 95 ? -0.287 -24.230 18.528 1.00 83.44 95 PRO A C 1
ATOM 776 O O . PRO A 1 95 ? -0.883 -23.152 18.545 1.00 83.44 95 PRO A O 1
ATOM 779 N N . PRO A 1 96 ? -0.770 -25.285 17.833 1.00 81.12 96 PRO A N 1
ATOM 780 C CA . PRO A 1 96 ? -2.099 -25.368 17.194 1.00 81.12 96 PRO A CA 1
ATOM 781 C C . PRO A 1 96 ? -3.261 -24.877 18.053 1.00 81.12 96 PRO A C 1
ATOM 783 O O . PRO A 1 96 ? -4.115 -24.131 17.591 1.00 81.12 96 PRO A O 1
ATOM 786 N N . GLU A 1 97 ? -3.246 -25.264 19.317 1.00 86.81 97 GLU A N 1
ATOM 787 C CA . GLU A 1 97 ? -4.332 -25.105 20.276 1.00 86.81 97 GLU A CA 1
ATOM 788 C C . GLU A 1 97 ? -4.441 -23.707 20.907 1.00 86.81 97 GLU A C 1
ATOM 790 O O . GLU A 1 97 ? -5.346 -23.468 21.704 1.00 86.81 97 GLU A O 1
ATOM 795 N N . GLN A 1 98 ? -3.534 -22.781 20.576 1.00 89.00 98 GLN A N 1
ATOM 796 C CA . GLN A 1 98 ? -3.529 -21.421 21.123 1.00 89.00 98 GLN A CA 1
ATOM 797 C C . GLN A 1 98 ? -3.598 -20.394 19.989 1.00 89.00 98 GLN A C 1
ATOM 799 O O . GLN A 1 98 ? -2.553 -20.015 19.447 1.00 89.00 98 GLN A O 1
ATOM 804 N N . PRO A 1 99 ? -4.804 -19.930 19.616 1.00 90.44 99 PRO A N 1
ATOM 805 C CA . PRO A 1 99 ? -4.933 -18.876 18.625 1.00 90.44 99 PRO A CA 1
ATOM 806 C C . PRO A 1 99 ? -4.286 -17.580 19.147 1.00 90.44 99 PRO A C 1
ATOM 808 O O . PRO A 1 99 ? -4.469 -17.215 20.315 1.00 90.44 99 PRO A O 1
ATOM 811 N N . PRO A 1 100 ? -3.515 -16.865 18.314 1.00 95.12 100 PRO A N 1
ATOM 812 C CA . PRO A 1 100 ? -2.885 -15.617 18.705 1.00 95.12 100 PRO A CA 1
ATOM 813 C C . PRO A 1 100 ? -3.937 -14.520 18.891 1.00 95.12 100 PRO A C 1
ATOM 815 O O . PRO A 1 100 ? -4.884 -14.403 18.116 1.00 95.12 100 PRO A O 1
ATOM 818 N N . ILE A 1 101 ? -3.742 -13.679 19.904 1.00 96.69 101 ILE A N 1
ATOM 819 C CA . ILE A 1 101 ? -4.622 -12.541 20.181 1.00 96.69 101 ILE A CA 1
ATOM 820 C C . ILE A 1 101 ? -3.968 -11.268 19.650 1.00 96.69 101 ILE A C 1
ATOM 822 O O . ILE A 1 101 ? -2.840 -10.935 20.020 1.00 96.69 101 ILE A O 1
ATOM 826 N N . VAL A 1 102 ? -4.697 -10.532 18.818 1.00 97.88 102 VAL A N 1
ATOM 827 C CA . VAL A 1 102 ? -4.321 -9.202 18.338 1.00 97.88 102 VAL A CA 1
ATOM 828 C C . VAL A 1 102 ? -5.204 -8.175 19.037 1.00 97.88 102 VAL A C 1
ATOM 830 O O . VAL A 1 102 ? -6.423 -8.208 18.910 1.00 97.88 102 VAL A O 1
ATOM 833 N N . VAL A 1 103 ? -4.595 -7.252 19.781 1.00 98.19 103 VAL A N 1
ATOM 834 C CA . VAL A 1 103 ? -5.322 -6.181 20.475 1.00 98.19 103 VAL A CA 1
ATOM 835 C C . VAL A 1 103 ? -5.212 -4.886 19.671 1.00 98.19 103 VAL A C 1
ATOM 837 O O . VAL A 1 103 ? -4.120 -4.349 19.484 1.00 98.19 103 VAL A O 1
ATOM 840 N N . GLY A 1 104 ? -6.359 -4.387 19.223 1.00 97.12 104 GLY A N 1
ATOM 841 C CA . GLY A 1 104 ? -6.538 -3.210 18.383 1.00 97.12 104 GLY A CA 1
ATOM 842 C C . GLY A 1 104 ? -6.766 -3.563 16.912 1.00 97.12 104 GLY A C 1
ATOM 843 O O . GLY A 1 104 ? -6.011 -4.336 16.325 1.00 97.12 104 GLY A O 1
ATOM 844 N N . MET A 1 105 ? -7.758 -2.931 16.285 1.00 96.12 105 MET A N 1
ATOM 845 C CA . MET A 1 105 ? -8.093 -3.082 14.859 1.00 96.12 105 MET A CA 1
ATOM 846 C C . MET A 1 105 ? -7.668 -1.853 14.030 1.00 96.12 105 MET A C 1
ATOM 848 O O . MET A 1 105 ? -8.260 -1.521 13.006 1.00 96.12 105 MET A O 1
ATOM 852 N N . GLY A 1 106 ? -6.616 -1.150 14.460 1.00 96.50 106 GLY A N 1
ATOM 853 C CA . GLY A 1 106 ? -5.923 -0.158 13.627 1.00 96.50 106 GLY A CA 1
ATOM 854 C C . GLY A 1 106 ? -5.079 -0.811 12.520 1.00 96.50 106 GLY A C 1
ATOM 855 O O . GLY A 1 106 ? -4.982 -2.035 12.475 1.00 96.50 106 GLY A O 1
ATOM 856 N N . PRO A 1 107 ? -4.377 -0.037 11.667 1.00 96.25 107 PRO A N 1
ATOM 857 C CA . PRO A 1 107 ? -3.589 -0.597 10.565 1.00 96.25 107 PRO A CA 1
ATOM 858 C C . PRO A 1 107 ? -2.582 -1.666 11.010 1.00 96.25 107 PRO A C 1
ATOM 860 O O . PRO A 1 107 ? -2.495 -2.721 10.398 1.00 96.25 107 PRO A O 1
ATOM 863 N N . ALA A 1 108 ? -1.860 -1.437 12.112 1.00 96.31 108 ALA A N 1
ATOM 864 C CA . ALA A 1 108 ? -0.893 -2.408 12.625 1.00 96.31 108 ALA A CA 1
ATOM 865 C C . ALA A 1 108 ? -1.551 -3.736 13.039 1.00 96.31 108 ALA A C 1
ATOM 867 O O . ALA A 1 108 ? -1.068 -4.797 12.654 1.00 96.31 108 ALA A O 1
ATOM 868 N N . GLY A 1 109 ? -2.658 -3.679 13.785 1.00 97.44 109 GLY A N 1
ATOM 869 C CA . GLY A 1 109 ? -3.385 -4.874 14.210 1.00 97.44 109 GLY A CA 1
ATOM 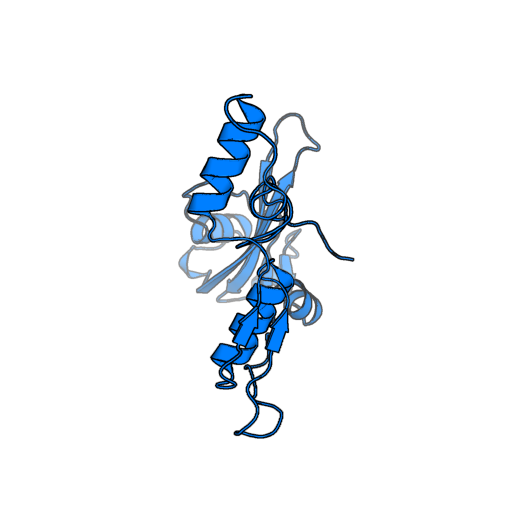870 C C . GLY A 1 109 ? -4.057 -5.589 13.042 1.00 97.44 109 GLY A C 1
ATOM 871 O O . GLY A 1 109 ? -3.979 -6.806 12.944 1.00 97.44 109 GLY A O 1
ATOM 872 N N . MET A 1 110 ? -4.619 -4.841 12.094 1.00 96.56 110 MET A N 1
ATOM 873 C CA . MET A 1 110 ? -5.236 -5.393 10.889 1.00 96.56 110 MET A CA 1
ATOM 874 C C . MET A 1 110 ? -4.226 -6.143 10.013 1.00 96.56 110 MET A C 1
ATOM 876 O O . MET A 1 110 ? -4.487 -7.280 9.632 1.00 96.56 110 MET A O 1
ATOM 880 N N . PHE A 1 111 ? -3.049 -5.562 9.749 1.00 95.62 111 PHE A N 1
ATOM 881 C CA . PHE A 1 111 ? -1.991 -6.255 9.006 1.00 95.62 111 PHE A CA 1
ATOM 882 C C . PHE A 1 111 ? -1.425 -7.452 9.781 1.00 95.62 111 PHE A C 1
ATOM 884 O O . PHE A 1 111 ? -1.157 -8.486 9.177 1.00 95.62 111 PHE A O 1
ATOM 891 N N . ALA A 1 112 ? -1.278 -7.351 11.108 1.00 96.12 112 ALA A N 1
ATOM 892 C CA . ALA A 1 112 ? -0.848 -8.483 11.928 1.00 96.12 112 ALA A CA 1
ATOM 893 C C . ALA A 1 112 ? -1.865 -9.636 11.889 1.00 96.12 112 ALA A C 1
ATOM 895 O O . ALA A 1 112 ? -1.479 -10.786 11.698 1.00 96.12 112 ALA A O 1
ATOM 896 N N . ALA A 1 113 ? -3.157 -9.333 12.029 1.00 96.75 113 ALA A N 1
ATOM 897 C CA . ALA A 1 113 ? -4.231 -10.314 11.957 1.00 96.75 113 ALA A CA 1
ATOM 898 C C . ALA A 1 113 ? -4.326 -10.947 10.563 1.00 96.75 113 ALA A C 1
ATOM 900 O O . ALA A 1 113 ? -4.433 -12.163 10.470 1.00 96.75 113 ALA A O 1
ATOM 901 N N . LEU A 1 114 ? -4.215 -10.158 9.490 1.00 95.94 114 LEU A N 1
ATOM 902 C CA . LEU A 1 114 ? -4.178 -10.682 8.123 1.00 95.94 114 LEU A CA 1
ATOM 903 C C . LEU A 1 114 ? -3.024 -11.675 7.947 1.00 95.94 114 LEU A C 1
ATOM 905 O O . LEU A 1 114 ? -3.256 -12.811 7.550 1.00 95.94 114 LEU A O 1
ATOM 909 N N . TRP A 1 115 ? -1.809 -11.282 8.333 1.00 94.88 115 TRP A N 1
ATOM 910 C CA . TRP A 1 115 ? -0.626 -12.135 8.212 1.00 94.88 115 TRP A CA 1
ATOM 911 C C . TRP A 1 115 ? -0.766 -13.442 9.004 1.00 94.88 115 TRP A C 1
ATOM 913 O O . TRP A 1 115 ? -0.445 -14.529 8.526 1.00 94.88 115 TRP A O 1
ATOM 923 N N . LEU A 1 116 ? -1.280 -13.358 10.233 1.00 94.75 116 LEU A N 1
ATOM 924 C CA . LEU A 1 116 ? -1.541 -14.532 11.065 1.00 94.75 116 LEU A CA 1
ATOM 925 C C . LEU A 1 116 ? -2.630 -15.426 10.454 1.00 94.75 116 LEU A C 1
ATOM 927 O O . LEU A 1 116 ? -2.471 -16.648 10.447 1.00 94.75 116 LEU A O 1
ATOM 931 N N . ALA A 1 117 ? -3.700 -14.846 9.910 1.00 94.75 117 ALA A N 1
ATOM 932 C CA . ALA A 1 117 ? -4.778 -15.585 9.261 1.00 94.75 117 ALA A CA 1
ATOM 933 C C . ALA A 1 117 ? -4.298 -16.302 7.990 1.00 94.75 117 ALA A C 1
ATOM 935 O O . ALA A 1 117 ? -4.570 -17.490 7.835 1.00 94.75 117 ALA A O 1
ATOM 936 N N . GLU A 1 118 ? -3.519 -15.630 7.137 1.00 94.88 118 GLU A N 1
ATOM 937 C CA . GLU A 1 118 ? -2.914 -16.221 5.932 1.00 94.88 118 GLU A CA 1
ATOM 938 C C . GLU A 1 118 ? -1.946 -17.362 6.269 1.00 94.88 118 GLU A C 1
ATOM 940 O O . GLU A 1 118 ? -1.833 -18.320 5.510 1.00 94.88 118 GLU A O 1
ATOM 945 N N . SER A 1 119 ? -1.314 -17.320 7.447 1.00 93.75 119 SER A N 1
ATOM 946 C CA . SER A 1 119 ? -0.490 -18.428 7.940 1.00 93.75 119 SER A CA 1
ATOM 947 C C . SER A 1 119 ? -1.295 -19.624 8.480 1.00 93.75 119 SER A C 1
ATOM 949 O O . SER A 1 119 ? -0.709 -20.647 8.828 1.00 93.75 119 SER A O 1
ATOM 951 N N . GLY A 1 120 ? -2.624 -19.509 8.601 1.00 92.94 120 GLY A N 1
ATOM 952 C CA . GLY A 1 120 ? -3.489 -20.516 9.226 1.00 92.94 120 GLY A CA 1
ATOM 953 C C . GLY A 1 120 ? -3.460 -20.503 10.760 1.00 92.94 120 GLY A C 1
ATOM 954 O O . GLY A 1 120 ? -3.726 -21.522 11.396 1.00 92.94 120 GLY A O 1
ATOM 955 N N . ALA A 1 121 ? -3.083 -19.382 11.385 1.00 93.62 121 ALA A N 1
ATOM 956 C CA . ALA A 1 121 ? -2.994 -19.274 12.843 1.00 93.62 121 ALA A CA 1
ATOM 957 C C . ALA A 1 121 ? -4.329 -18.949 13.538 1.00 93.62 121 ALA A C 1
ATOM 959 O O . ALA A 1 121 ? -4.370 -19.013 14.760 1.00 93.62 121 ALA A O 1
ATOM 960 N N . GLU A 1 122 ? -5.385 -18.612 12.789 1.00 94.06 122 GLU A N 1
ATOM 961 C CA . GLU A 1 122 ? -6.727 -18.290 13.314 1.00 94.06 122 GLU A CA 1
ATOM 962 C C . GLU A 1 122 ? -6.715 -17.205 14.419 1.00 94.06 122 GLU A C 1
ATOM 964 O O . GLU A 1 122 ? -7.134 -17.451 15.550 1.00 94.06 122 GLU A O 1
ATOM 969 N N . PRO A 1 123 ? -6.200 -15.991 14.135 1.00 96.06 123 PRO A N 1
ATOM 970 C CA . PRO A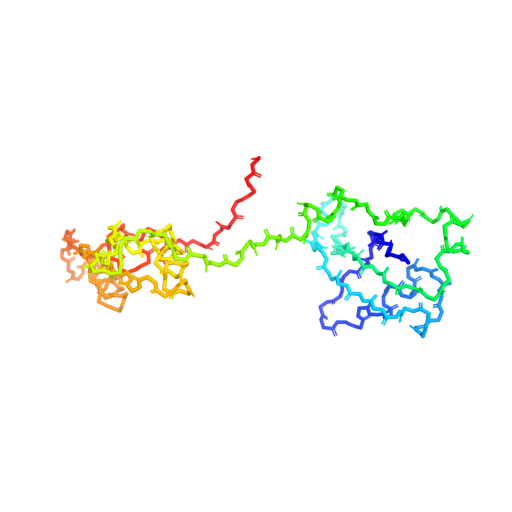 1 123 ? -6.082 -14.941 15.142 1.00 96.06 123 PRO A CA 1
ATOM 971 C C . PRO A 1 123 ? -7.441 -14.446 15.654 1.00 96.06 123 PRO A C 1
ATOM 973 O O . PRO A 1 123 ? -8.377 -14.242 14.881 1.00 96.06 123 PRO A O 1
ATOM 976 N N . VAL A 1 124 ? -7.504 -14.131 16.949 1.00 96.62 124 VAL A N 1
ATOM 977 C CA . VAL A 1 124 ? -8.629 -13.415 17.568 1.00 96.62 124 VAL A CA 1
ATOM 978 C C . VAL A 1 124 ? -8.279 -11.935 17.670 1.00 96.62 124 VAL A C 1
ATOM 980 O O . VAL A 1 124 ? -7.288 -11.571 18.303 1.00 96.62 124 VAL A O 1
ATOM 983 N N . VAL A 1 125 ? -9.099 -11.070 17.073 1.00 97.56 125 VAL A N 1
ATOM 984 C CA . VAL A 1 125 ? -8.918 -9.613 17.137 1.00 97.56 125 VAL A CA 1
ATOM 985 C C . VAL A 1 125 ? -9.839 -9.026 18.200 1.00 97.56 125 VAL A C 1
ATOM 987 O O . VAL A 1 125 ? -11.047 -9.249 18.171 1.00 97.56 125 VAL A O 1
ATOM 990 N N . LEU A 1 126 ? -9.270 -8.260 19.129 1.00 97.62 126 LEU A N 1
ATOM 991 C CA . LEU A 1 126 ? -10.004 -7.527 20.158 1.00 97.62 126 LEU A CA 1
ATOM 992 C C . LEU A 1 126 ? -9.873 -6.029 19.898 1.00 97.62 126 LEU A C 1
ATOM 994 O O . LEU A 1 126 ? -8.768 -5.497 19.920 1.00 97.62 126 LEU A O 1
ATOM 998 N N . GLU A 1 127 ? -10.986 -5.337 19.695 1.00 96.62 127 GLU A N 1
ATOM 999 C CA . GLU A 1 127 ? -11.039 -3.882 19.548 1.00 96.62 127 GLU A CA 1
ATOM 1000 C C . GLU A 1 127 ? -12.035 -3.318 20.557 1.00 96.62 127 GLU A C 1
ATOM 1002 O O . GLU A 1 127 ? -13.067 -3.930 20.825 1.00 96.62 127 GLU A O 1
ATOM 1007 N N . ARG A 1 128 ? -11.692 -2.175 21.160 1.00 95.56 128 ARG A N 1
ATOM 1008 C CA . ARG A 1 128 ? -12.535 -1.559 22.186 1.00 95.56 128 ARG A CA 1
ATOM 1009 C C . ARG A 1 128 ? -13.704 -0.782 21.586 1.00 95.56 128 ARG A C 1
ATOM 1011 O O . ARG A 1 128 ? -14.773 -0.764 22.181 1.00 95.56 128 ARG A O 1
ATOM 1018 N N . GLY A 1 129 ? -13.492 -0.129 20.444 1.00 95.00 129 GLY A N 1
ATOM 1019 C CA . GLY A 1 129 ? -14.550 0.614 19.769 1.00 95.00 129 GLY A CA 1
ATOM 1020 C C . GLY A 1 129 ? -15.350 -0.260 18.809 1.00 95.00 129 GLY A C 1
ATOM 1021 O O . GLY A 1 129 ? -14.971 -1.385 18.495 1.00 95.00 129 GLY A O 1
ATOM 1022 N N . GLY A 1 130 ? -16.459 0.280 18.319 1.00 94.69 130 GLY A N 1
ATOM 1023 C CA . GLY A 1 130 ? -17.359 -0.449 17.432 1.00 94.69 130 GLY A CA 1
ATOM 1024 C C . GLY A 1 130 ? -16.952 -0.488 15.952 1.00 94.69 130 GLY A C 1
ATOM 1025 O O . GLY A 1 130 ? -15.901 0.046 15.557 1.00 94.69 130 GLY A O 1
ATOM 1026 N N . PRO A 1 131 ? -17.822 -1.098 15.124 1.00 96.06 131 PRO A N 1
ATOM 1027 C CA . PRO A 1 131 ? -17.718 -1.112 13.667 1.00 96.06 131 PRO A CA 1
ATOM 1028 C C . PRO A 1 131 ? -17.651 0.293 13.066 1.00 96.06 131 PRO A C 1
ATOM 1030 O O . PRO A 1 131 ? -18.187 1.259 13.622 1.00 96.06 131 PRO A O 1
ATOM 1033 N N . VAL A 1 132 ? -17.025 0.419 11.896 1.00 96.19 132 VAL A N 1
ATOM 1034 C CA . VAL A 1 132 ? -16.765 1.718 11.262 1.00 96.19 132 VAL A CA 1
ATOM 1035 C C . VAL A 1 132 ? -18.041 2.519 10.989 1.00 96.19 132 VAL A C 1
ATOM 1037 O O . VAL A 1 132 ? -18.040 3.733 11.187 1.00 96.19 132 VAL A O 1
ATOM 1040 N N . ASP A 1 133 ? -19.144 1.865 10.629 1.00 96.38 133 ASP A N 1
ATOM 1041 C CA . ASP A 1 133 ? -20.425 2.529 10.352 1.00 96.38 133 ASP A CA 1
ATOM 1042 C C . ASP A 1 133 ? -21.015 3.208 11.602 1.00 96.38 133 ASP A C 1
ATOM 1044 O O . ASP A 1 133 ? -21.485 4.355 11.556 1.00 96.38 133 ASP A O 1
ATOM 1048 N N . GLU A 1 134 ? -20.924 2.537 12.753 1.00 95.31 134 GLU A N 1
ATOM 1049 C CA . GLU A 1 134 ? -21.352 3.078 14.047 1.00 95.31 134 GLU A CA 1
ATOM 1050 C C . GLU A 1 134 ? -20.440 4.233 14.478 1.00 95.31 134 GLU A C 1
ATOM 1052 O O . GLU A 1 134 ? -20.924 5.298 14.878 1.00 95.31 134 GLU A O 1
ATOM 1057 N N . ARG A 1 135 ? -19.119 4.085 14.288 1.00 95.88 135 ARG A N 1
ATOM 1058 C CA . ARG A 1 135 ? -18.144 5.158 14.553 1.00 95.88 135 ARG A CA 1
ATOM 1059 C C . ARG A 1 135 ? -18.414 6.397 13.713 1.00 95.88 135 ARG A C 1
ATOM 1061 O O . ARG A 1 135 ? -18.399 7.508 14.238 1.00 95.88 135 ARG A O 1
ATOM 1068 N N . VAL A 1 136 ? -18.647 6.228 12.412 1.00 95.94 136 VAL A N 1
ATOM 1069 C CA . VAL A 1 136 ? -18.935 7.336 11.490 1.00 95.94 136 VAL A CA 1
ATOM 1070 C C . VAL A 1 136 ? -20.188 8.080 11.942 1.00 95.94 136 VAL A C 1
ATOM 1072 O O . VAL A 1 136 ? -20.203 9.314 11.939 1.00 95.94 136 VAL A O 1
ATOM 1075 N N . THR A 1 137 ? -21.216 7.356 12.384 1.00 96.19 137 THR A N 1
ATOM 1076 C CA . THR A 1 137 ? -22.447 7.953 12.914 1.00 96.19 137 THR A CA 1
ATOM 1077 C C . THR A 1 137 ? -22.181 8.754 14.192 1.00 96.19 137 THR A C 1
ATOM 1079 O O . THR A 1 137 ? -22.544 9.933 14.256 1.00 96.19 137 THR A O 1
ATOM 1082 N N . ALA A 1 138 ? -21.491 8.166 15.173 1.00 95.94 138 ALA A N 1
ATOM 1083 C CA . ALA A 1 138 ? -21.169 8.819 16.443 1.00 95.94 138 ALA A CA 1
ATOM 1084 C C . ALA A 1 138 ? -20.298 10.075 16.254 1.00 95.94 138 ALA A C 1
ATOM 1086 O O . ALA A 1 138 ? -20.633 11.156 16.749 1.00 95.94 138 ALA A O 1
ATOM 1087 N N . VAL A 1 139 ? -19.223 9.970 15.465 1.00 95.75 139 VAL A N 1
ATOM 1088 C CA . VAL A 1 139 ? -18.296 11.080 15.188 1.00 95.75 139 VAL A CA 1
ATOM 1089 C C . VAL A 1 139 ? -19.000 12.222 14.451 1.00 95.75 139 VAL A C 1
ATOM 1091 O O . VAL A 1 139 ? -18.837 13.387 14.822 1.00 95.75 139 VAL A O 1
ATOM 1094 N N . ASN A 1 140 ? -19.835 11.916 13.452 1.00 96.50 140 ASN A N 1
ATOM 1095 C CA . ASN A 1 140 ? -20.611 12.939 12.747 1.00 96.50 140 ASN A CA 1
ATOM 1096 C C . ASN A 1 140 ? -21.643 13.615 13.658 1.00 96.50 140 ASN A C 1
ATOM 1098 O O . ASN A 1 140 ? -21.810 14.837 13.584 1.00 96.50 140 ASN A O 1
ATOM 1102 N N . GLY A 1 141 ? -22.320 12.849 14.518 1.00 97.25 141 GLY A N 1
ATOM 1103 C CA . GLY A 1 141 ? -23.251 13.383 15.512 1.00 97.25 141 GLY A CA 1
ATOM 1104 C C . GLY A 1 141 ? -22.562 14.355 16.469 1.00 97.25 141 GLY A C 1
ATOM 1105 O O . GLY A 1 141 ? -23.063 15.461 16.698 1.00 97.25 141 GLY A O 1
ATOM 1106 N N . TRP A 1 142 ? -21.370 13.995 16.949 1.00 96.69 142 TRP A N 1
ATOM 1107 C CA . TRP A 1 142 ? -20.548 14.860 17.792 1.00 96.69 142 TRP A CA 1
ATOM 1108 C C . TRP A 1 142 ? -20.097 16.137 17.066 1.00 96.69 142 TRP A C 1
ATOM 1110 O O . TRP A 1 142 ? -20.327 17.242 17.565 1.00 96.69 142 TRP A O 1
ATOM 1120 N N . TRP A 1 143 ? -19.539 16.027 15.854 1.00 95.62 143 TRP A N 1
ATOM 1121 C CA . TRP A 1 143 ? -19.109 17.193 15.063 1.00 95.62 143 TRP A CA 1
ATOM 1122 C C . TRP A 1 143 ? -20.247 18.166 14.749 1.00 95.62 143 TRP A C 1
ATOM 1124 O O . TRP A 1 143 ? -20.042 19.382 14.742 1.00 95.62 143 TRP A O 1
ATOM 1134 N N . ARG A 1 144 ? -21.459 17.650 14.525 1.00 97.44 144 ARG A N 1
ATOM 1135 C CA . ARG A 1 144 ? -22.660 18.459 14.266 1.00 97.44 144 ARG A CA 1
ATOM 1136 C C . ARG A 1 144 ? -23.330 18.981 15.537 1.00 97.44 144 ARG A C 1
ATOM 1138 O O . ARG A 1 144 ? -24.353 19.654 15.430 1.00 97.44 144 ARG A O 1
ATOM 1145 N N . ARG A 1 145 ? -22.772 18.696 16.721 1.00 96.56 145 ARG A N 1
ATOM 1146 C CA . ARG A 1 145 ? -23.352 19.032 18.037 1.00 96.56 145 ARG A CA 1
ATOM 1147 C C . ARG A 1 145 ? -24.754 18.439 18.243 1.00 96.56 145 ARG A C 1
ATOM 1149 O O . ARG A 1 145 ? -25.575 19.017 18.947 1.00 96.56 145 ARG A O 1
ATOM 1156 N N . GLN A 1 146 ? -25.025 17.301 17.606 1.00 97.50 146 GLN A N 1
ATOM 1157 C CA . GLN A 1 146 ? -26.285 16.554 17.703 1.00 97.50 146 GLN A CA 1
ATOM 1158 C C . GLN A 1 146 ? -26.226 15.467 18.785 1.00 97.50 146 GLN A C 1
ATOM 1160 O O . GLN A 1 146 ? -27.266 15.038 19.273 1.00 97.50 146 GLN A O 1
ATOM 1165 N N . ALA A 1 147 ? -25.019 15.047 19.173 1.00 95.62 147 ALA A N 1
ATOM 1166 C CA . ALA A 1 147 ? -24.769 14.071 20.227 1.00 95.62 147 ALA A CA 1
ATOM 1167 C C . ALA A 1 147 ? -23.531 14.472 21.057 1.00 95.62 147 ALA A C 1
ATOM 1169 O O . ALA A 1 147 ? -22.657 15.182 20.543 1.00 95.62 147 ALA A O 1
ATOM 1170 N N . PRO A 1 148 ? -23.431 14.050 22.332 1.00 96.75 148 PRO A N 1
ATOM 1171 C CA . PRO A 1 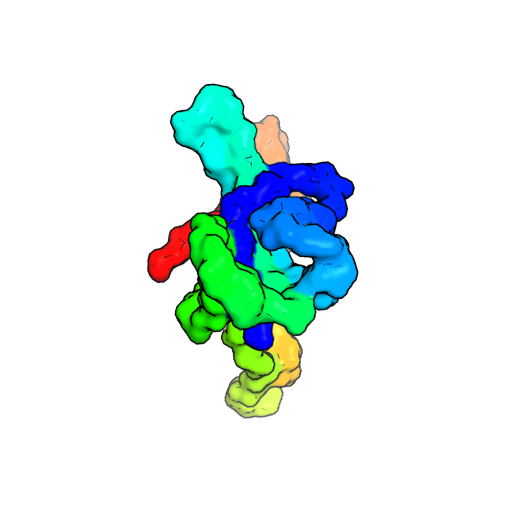148 ? -22.186 14.153 23.090 1.00 96.75 148 PRO A CA 1
ATOM 1172 C C . PRO A 1 148 ? -21.094 13.255 22.484 1.00 96.75 148 PRO A C 1
ATOM 1174 O O . PRO A 1 148 ? -21.371 12.378 21.670 1.00 96.75 148 PRO A O 1
ATOM 1177 N N . LEU A 1 149 ? -19.842 13.477 22.889 1.00 95.75 149 LEU A N 1
ATOM 1178 C CA . LEU A 1 149 ? -18.731 12.599 22.521 1.00 95.75 149 LEU A CA 1
ATOM 1179 C C . LEU A 1 149 ? -18.949 11.207 23.129 1.00 95.75 149 LEU A C 1
ATOM 1181 O O . LEU A 1 149 ? -19.068 11.088 24.348 1.00 95.75 149 LEU A O 1
ATOM 1185 N N . ASP A 1 150 ? -18.936 10.176 22.288 1.00 94.88 150 ASP A N 1
ATOM 1186 C CA . ASP A 1 150 ? -18.923 8.783 22.727 1.00 94.88 150 ASP A CA 1
ATOM 1187 C C . ASP A 1 150 ? -17.467 8.343 23.024 1.00 94.88 150 ASP A C 1
ATOM 1189 O O . ASP A 1 150 ? -16.604 8.412 22.138 1.00 94.88 150 ASP A O 1
ATOM 1193 N N . PRO A 1 151 ? -17.141 7.928 24.265 1.00 94.12 151 PRO A N 1
ATOM 1194 C CA . PRO A 1 151 ? -15.789 7.508 24.627 1.00 94.12 151 PRO A CA 1
ATOM 1195 C C . PRO A 1 151 ? -15.345 6.193 23.966 1.00 94.12 151 PRO A C 1
ATOM 1197 O O . PRO A 1 151 ? -14.136 5.970 23.869 1.00 94.12 151 PRO A O 1
ATOM 1200 N N . GLU A 1 152 ? -16.268 5.366 23.470 1.00 92.81 152 GLU A N 1
ATOM 1201 C CA . GLU A 1 152 ? -15.963 4.107 22.775 1.00 92.81 152 GLU A CA 1
ATOM 1202 C C . GLU A 1 152 ? -16.067 4.235 21.242 1.00 92.81 152 GLU A C 1
ATOM 1204 O O . GLU A 1 152 ? -15.357 3.535 20.522 1.00 92.81 152 GLU A O 1
ATOM 1209 N N . HIS A 1 153 ? -16.849 5.192 20.724 1.00 92.62 153 HIS A N 1
ATOM 1210 C CA . HIS A 1 153 ? -17.012 5.442 19.280 1.00 92.62 153 HIS A CA 1
ATOM 1211 C C . HIS A 1 153 ? -16.519 6.834 18.872 1.00 92.62 153 HIS A C 1
ATOM 1213 O O . HIS A 1 153 ? -17.291 7.776 18.687 1.00 92.62 153 HIS A O 1
ATOM 1219 N N . ASN A 1 154 ? -15.204 6.976 18.705 1.00 92.69 154 ASN A N 1
ATOM 1220 C CA . ASN A 1 154 ? -14.577 8.264 18.402 1.00 92.69 154 ASN A CA 1
ATOM 1221 C C . ASN A 1 154 ? -13.492 8.159 17.321 1.00 92.69 154 ASN A C 1
ATOM 1223 O O . ASN A 1 154 ? -13.285 7.117 16.699 1.00 92.69 154 ASN A O 1
ATOM 1227 N N . LEU A 1 155 ? -12.781 9.269 17.098 1.00 92.81 155 LEU A N 1
ATOM 1228 C CA . LEU A 1 155 ? -11.760 9.382 16.058 1.00 92.81 155 LEU A CA 1
ATOM 1229 C C . LEU A 1 155 ? -10.609 8.379 16.220 1.00 92.81 155 LEU A C 1
ATOM 1231 O O . LEU A 1 155 ? -9.957 8.061 15.229 1.00 92.81 155 LEU A O 1
ATOM 1235 N N . VAL A 1 156 ? -10.335 7.899 17.437 1.00 93.62 156 VAL A N 1
ATOM 1236 C CA . VAL A 1 156 ? -9.147 7.081 17.729 1.00 93.62 156 VAL A CA 1
ATOM 1237 C C . VAL A 1 156 ? -9.457 5.604 17.970 1.00 93.62 156 VAL A C 1
ATOM 1239 O O . VAL A 1 156 ? -8.628 4.771 17.608 1.00 93.62 156 VAL A O 1
ATOM 1242 N N . PHE A 1 157 ? -10.626 5.271 18.526 1.00 95.44 157 PHE A N 1
ATOM 1243 C CA . PHE A 1 157 ? -10.994 3.899 18.905 1.00 95.44 157 PHE A CA 1
ATOM 1244 C C . PHE A 1 157 ? -12.074 3.297 18.013 1.00 95.44 157 PHE A C 1
ATOM 1246 O O . PHE A 1 157 ? -13.007 4.006 17.635 1.00 95.44 157 PHE A O 1
ATOM 1253 N N . GLY A 1 158 ? -11.945 1.996 17.732 1.00 95.44 158 GLY A N 1
ATOM 1254 C CA . GLY A 1 158 ? -12.831 1.194 16.889 1.00 95.44 158 GLY A CA 1
ATOM 1255 C C . GLY A 1 158 ? -12.194 0.731 15.577 1.00 95.44 158 GLY A C 1
ATOM 1256 O O . GLY A 1 158 ? -11.001 0.933 15.339 1.00 95.44 158 GLY A O 1
ATOM 1257 N N . GLU A 1 159 ? -12.992 0.104 14.715 1.00 96.50 159 GLU A N 1
ATOM 1258 C CA . GLU A 1 159 ? -12.539 -0.505 13.456 1.00 96.50 159 GLU A CA 1
ATOM 1259 C C . GLU A 1 159 ? -11.739 0.461 12.562 1.00 96.50 159 GLU A C 1
ATOM 1261 O O . GLU A 1 159 ? -12.220 1.530 12.177 1.00 96.50 159 GLU A O 1
ATOM 1266 N N . GLY A 1 160 ? -10.505 0.084 12.216 1.00 95.12 160 GLY A N 1
ATOM 1267 C CA . GLY A 1 160 ? -9.556 0.897 11.444 1.00 95.12 160 GLY A CA 1
ATOM 1268 C C . GLY A 1 160 ? -8.755 1.905 12.285 1.00 95.12 160 GLY A C 1
ATOM 1269 O O . GLY A 1 160 ? -7.834 2.563 11.784 1.00 95.12 160 GLY A O 1
ATOM 1270 N N . GLY A 1 161 ? -9.038 1.992 13.590 1.00 95.94 161 GLY A N 1
ATOM 1271 C CA . GLY A 1 161 ? -8.331 2.824 14.561 1.00 95.94 161 GLY A CA 1
ATOM 1272 C C . GLY A 1 161 ? -8.329 4.308 14.187 1.00 95.94 161 GLY A C 1
ATOM 1273 O O . GLY A 1 161 ? -9.296 4.831 13.629 1.00 95.94 161 GLY A O 1
ATOM 1274 N N . ALA A 1 162 ? -7.215 4.988 14.470 1.00 94.38 162 ALA A N 1
ATOM 1275 C CA . ALA A 1 162 ? -7.022 6.405 14.148 1.00 94.38 162 ALA A CA 1
ATOM 1276 C C . ALA A 1 162 ? -6.837 6.687 12.642 1.00 94.38 162 ALA A C 1
ATOM 1278 O O . ALA A 1 162 ? -6.946 7.833 12.209 1.00 94.38 162 ALA A O 1
ATOM 1279 N N . GLY A 1 163 ? -6.546 5.658 11.836 1.00 93.50 163 GLY A N 1
ATOM 1280 C CA . GLY A 1 163 ? -6.348 5.808 10.392 1.00 93.50 163 GLY A CA 1
ATOM 1281 C C . GLY A 1 163 ? -7.645 6.109 9.635 1.00 93.50 163 GLY A C 1
ATOM 1282 O O . GLY A 1 163 ? -7.599 6.815 8.628 1.00 93.50 163 GLY A O 1
ATOM 1283 N N . THR A 1 164 ? -8.790 5.642 10.142 1.00 94.62 164 THR A N 1
ATOM 1284 C CA . THR A 1 164 ? -10.113 5.757 9.501 1.00 94.62 164 THR A CA 1
ATOM 1285 C C . THR A 1 164 ? -10.521 7.197 9.194 1.00 94.62 164 THR A C 1
ATOM 1287 O O . THR A 1 164 ? -11.068 7.468 8.132 1.00 94.62 164 THR A O 1
ATOM 1290 N N . PHE A 1 165 ? -10.225 8.135 10.096 1.00 93.31 165 PHE A N 1
ATOM 1291 C CA . PHE A 1 165 ? -10.584 9.552 9.946 1.00 93.31 165 PHE A CA 1
ATOM 1292 C C . PHE A 1 165 ? -9.390 10.419 9.518 1.00 93.31 165 PHE A C 1
ATOM 1294 O O . PHE A 1 165 ? -9.365 11.624 9.769 1.00 93.31 165 PHE A O 1
ATOM 1301 N N . SER A 1 166 ? -8.379 9.801 8.903 1.00 91.69 166 SER A N 1
ATOM 1302 C CA . SER A 1 166 ? -7.210 10.492 8.362 1.00 91.69 166 SER A CA 1
ATOM 1303 C C . SER A 1 166 ? -7.353 10.752 6.861 1.00 91.69 166 SER A C 1
ATOM 1305 O O . SER A 1 166 ? -8.244 10.239 6.192 1.00 91.69 166 SER A O 1
ATOM 1307 N N . ASP A 1 167 ? -6.424 11.524 6.307 1.00 92.62 167 ASP A N 1
ATOM 1308 C CA . ASP A 1 167 ? -6.279 11.703 4.859 1.00 92.62 167 ASP A CA 1
ATOM 1309 C C . ASP A 1 167 ? -5.639 10.495 4.147 1.00 92.62 167 ASP A C 1
ATOM 1311 O O . ASP A 1 167 ? -5.386 10.557 2.942 1.00 92.62 167 ASP A O 1
ATOM 1315 N N . GLY A 1 168 ? -5.335 9.415 4.879 1.00 90.38 168 GLY A N 1
ATOM 1316 C CA . GLY A 1 168 ? -4.737 8.200 4.332 1.00 90.38 168 GLY A CA 1
ATOM 1317 C C . GLY A 1 168 ? -3.309 8.381 3.812 1.00 90.38 168 GLY A C 1
ATOM 1318 O O . GLY A 1 168 ? -2.839 7.561 3.020 1.00 90.38 168 GLY A O 1
ATOM 1319 N N . LYS A 1 169 ? -2.593 9.444 4.211 1.00 91.62 169 LYS A N 1
ATOM 1320 C CA . LYS A 1 169 ? -1.214 9.670 3.757 1.00 91.62 169 LYS A CA 1
ATOM 1321 C C . LYS A 1 169 ? -0.279 8.560 4.241 1.00 91.62 169 LYS A C 1
ATOM 1323 O O . LYS A 1 169 ? -0.073 8.364 5.438 1.00 91.62 169 LYS A O 1
ATOM 1328 N N . ILE A 1 170 ? 0.378 7.900 3.289 1.00 87.44 170 ILE A N 1
ATOM 1329 C CA . ILE A 1 170 ? 1.465 6.955 3.552 1.00 87.44 170 ILE A CA 1
ATOM 1330 C C . ILE A 1 170 ? 2.789 7.716 3.478 1.00 87.44 170 ILE A C 1
ATOM 1332 O O . ILE A 1 170 ? 3.231 8.137 2.408 1.00 87.44 170 ILE A O 1
ATOM 1336 N N . TYR A 1 171 ? 3.417 7.919 4.632 1.00 85.50 171 TYR A N 1
ATOM 1337 C CA . TYR A 1 171 ? 4.688 8.631 4.724 1.00 85.50 171 TYR A CA 1
ATOM 1338 C C . TYR A 1 171 ? 5.868 7.732 4.356 1.00 85.50 171 TYR A C 1
ATOM 1340 O O . TYR A 1 171 ? 5.888 6.535 4.645 1.00 85.50 171 TYR A O 1
ATOM 1348 N N . THR A 1 172 ? 6.899 8.333 3.764 1.00 80.00 172 THR A N 1
ATOM 1349 C CA . THR A 1 172 ? 8.181 7.664 3.538 1.00 80.00 172 THR A CA 1
ATOM 1350 C C . THR A 1 172 ? 8.807 7.280 4.875 1.00 80.00 172 THR A C 1
ATOM 1352 O O . THR A 1 172 ? 9.075 8.158 5.699 1.00 80.00 172 THR A O 1
ATOM 1355 N N . ARG A 1 173 ? 9.078 5.990 5.080 1.00 75.31 173 ARG A N 1
ATOM 1356 C CA . ARG A 1 173 ? 9.917 5.524 6.189 1.00 75.31 173 ARG A CA 1
ATOM 1357 C C . ARG A 1 173 ? 11.390 5.587 5.768 1.00 75.31 173 ARG A C 1
ATOM 1359 O O . ARG A 1 173 ? 11.686 5.444 4.582 1.00 75.31 173 ARG A O 1
ATOM 1366 N N . ARG A 1 174 ? 12.272 5.926 6.710 1.00 51.31 174 ARG A N 1
ATOM 1367 C CA . ARG A 1 174 ? 13.727 5.955 6.494 1.00 51.31 174 ARG A CA 1
ATOM 1368 C C . ARG A 1 174 ? 14.321 4.575 6.699 1.00 51.31 174 ARG A C 1
ATOM 1370 O O . ARG A 1 174 ? 13.768 3.854 7.556 1.00 51.31 174 ARG A O 1
#